Protein AF-A0A2N6M6Z3-F1 (afdb_monomer_lite)

pLDDT: mean 84.28, std 13.95, range [37.94, 94.62]

Radius of gyration: 15.63 Å; chains: 1; bounding box: 29×33×40 Å

Foldseek 3Di:
DWEKEWEWDDDPDQWTWIWIDTPDPVDIDIDIAHNVQCVVLVVLVVCCVVPVPDRDDVVVSVVSVQDSVCDPVNNVVVVVVVCVVVDYHYHYHYDPPPPPPDD

Structure (mmCIF, N/CA/C/O backbone):
data_AF-A0A2N6M6Z3-F1
#
_entry.id   AF-A0A2N6M6Z3-F1
#
loop_
_atom_site.group_PDB
_atom_site.id
_atom_site.type_symbol
_atom_site.label_atom_id
_atom_site.label_alt_id
_atom_site.label_comp_id
_atom_site.label_asym_id
_atom_site.label_entity_id
_atom_site.label_seq_id
_atom_site.pdbx_PDB_ins_code
_atom_site.Cartn_x
_atom_site.Cartn_y
_atom_site.Cartn_z
_atom_site.occupancy
_atom_site.B_iso_or_equiv
_atom_site.auth_seq_id
_atom_site.auth_comp_id
_atom_site.auth_asym_id
_atom_site.auth_atom_id
_atom_site.pdbx_PDB_model_num
ATOM 1 N N . MET A 1 1 ? -14.800 -9.368 11.264 1.00 78.75 1 MET A N 1
ATOM 2 C CA . MET A 1 1 ? -14.013 -9.201 10.031 1.00 78.75 1 MET A CA 1
ATOM 3 C C . MET A 1 1 ? -14.239 -7.799 9.518 1.00 78.75 1 MET A C 1
ATOM 5 O O . MET A 1 1 ? -15.370 -7.468 9.189 1.00 78.75 1 MET A O 1
ATOM 9 N N . GLN A 1 2 ? -13.189 -6.984 9.541 1.00 87.12 2 GLN A N 1
ATOM 10 C CA . GLN A 1 2 ? -13.230 -5.578 9.133 1.00 87.12 2 GLN A CA 1
ATOM 11 C C . GLN A 1 2 ? -12.732 -5.440 7.696 1.00 87.12 2 GLN A C 1
ATOM 13 O O . GLN A 1 2 ? -11.854 -6.199 7.279 1.00 87.12 2 GLN A O 1
ATOM 18 N N . VAL A 1 3 ? -13.265 -4.478 6.943 1.00 90.81 3 VAL A N 1
ATOM 19 C CA . VAL A 1 3 ? -12.754 -4.149 5.606 1.00 90.81 3 VAL A CA 1
ATOM 20 C C . VAL A 1 3 ? -11.984 -2.842 5.704 1.00 90.81 3 VAL A C 1
ATOM 22 O O . VAL A 1 3 ? -12.561 -1.795 5.965 1.00 90.81 3 VAL A O 1
ATOM 25 N N . LEU A 1 4 ? -10.669 -2.904 5.515 1.00 92.19 4 LEU A N 1
ATOM 26 C CA . LEU A 1 4 ? -9.833 -1.719 5.405 1.00 92.19 4 LEU A CA 1
ATOM 27 C C . LEU A 1 4 ? -9.776 -1.303 3.938 1.00 92.19 4 LEU A C 1
ATOM 29 O O . LEU A 1 4 ? -9.188 -1.994 3.103 1.00 92.19 4 LEU A O 1
ATOM 33 N N . HIS A 1 5 ? -10.374 -0.162 3.631 1.00 93.12 5 HIS A N 1
ATOM 34 C CA . HIS A 1 5 ? -10.329 0.426 2.307 1.00 93.12 5 HIS A CA 1
ATOM 35 C C . HIS A 1 5 ? -9.096 1.311 2.179 1.00 93.12 5 HIS A C 1
ATOM 37 O O . HIS A 1 5 ? -8.919 2.240 2.961 1.00 93.12 5 HIS A O 1
ATOM 43 N N . LEU A 1 6 ? -8.269 1.042 1.173 1.00 93.38 6 LEU A N 1
ATOM 44 C CA . LEU A 1 6 ? -7.170 1.895 0.741 1.00 93.38 6 LEU A CA 1
ATOM 45 C C . LEU A 1 6 ? -7.522 2.474 -0.627 1.00 93.38 6 LEU A C 1
ATOM 47 O O . LEU A 1 6 ? -7.820 1.729 -1.557 1.00 93.38 6 LEU A O 1
ATOM 51 N N . ALA A 1 7 ? -7.472 3.790 -0.772 1.00 92.25 7 ALA A N 1
ATOM 52 C CA . ALA A 1 7 ? -7.683 4.466 -2.041 1.00 92.25 7 ALA A CA 1
ATOM 53 C C . ALA A 1 7 ? -6.441 5.273 -2.417 1.00 92.25 7 ALA A C 1
ATOM 55 O O . ALA A 1 7 ? -6.049 6.184 -1.691 1.00 92.25 7 ALA A O 1
ATOM 56 N N . LEU A 1 8 ? -5.841 4.948 -3.558 1.00 91.25 8 LEU A N 1
ATOM 57 C CA . LEU A 1 8 ? -4.712 5.684 -4.120 1.00 91.25 8 LEU A CA 1
ATOM 58 C C . LEU A 1 8 ? -5.241 6.689 -5.142 1.00 91.25 8 LEU A C 1
ATOM 60 O O . LEU A 1 8 ? -5.922 6.309 -6.101 1.00 91.25 8 LEU A O 1
ATOM 64 N N . LYS A 1 9 ? -4.939 7.971 -4.931 1.00 90.94 9 LYS A N 1
ATOM 65 C CA . LYS A 1 9 ? -5.311 9.056 -5.838 1.00 90.94 9 LYS A CA 1
ATOM 66 C C . LYS A 1 9 ? -4.072 9.829 -6.268 1.00 90.94 9 LYS A C 1
ATOM 68 O O . LYS A 1 9 ? -3.396 10.422 -5.432 1.00 90.94 9 LYS A O 1
ATOM 73 N N . ALA A 1 10 ? -3.809 9.857 -7.572 1.00 88.81 10 ALA A N 1
ATOM 74 C CA . ALA A 1 10 ? -2.770 10.714 -8.126 1.00 88.81 10 ALA A CA 1
ATOM 75 C C . ALA A 1 10 ? -3.063 12.181 -7.787 1.00 88.81 10 ALA A C 1
ATOM 77 O O . ALA A 1 10 ? -4.193 12.659 -7.949 1.00 88.81 10 ALA A O 1
ATOM 78 N N . VAL A 1 11 ? -2.044 12.874 -7.296 1.00 88.12 11 VAL A N 1
ATOM 79 C CA . VAL A 1 11 ? -2.064 14.314 -7.051 1.00 88.12 11 VAL A CA 1
ATOM 80 C C . VAL A 1 11 ? -0.898 14.955 -7.800 1.00 88.12 11 VAL A C 1
ATOM 82 O O . VAL A 1 11 ? -0.010 14.264 -8.296 1.00 88.12 11 VAL A O 1
ATOM 85 N N . ASP A 1 12 ? -0.931 16.275 -7.942 1.00 82.62 12 ASP A N 1
ATOM 86 C CA . ASP A 1 12 ? 0.130 16.999 -8.639 1.00 82.62 12 ASP A CA 1
ATOM 87 C C . ASP A 1 12 ? 1.483 16.869 -7.906 1.00 82.62 12 ASP A C 1
ATOM 89 O O . ASP A 1 12 ? 1.537 16.573 -6.710 1.00 82.62 12 ASP A O 1
ATOM 93 N N . GLY A 1 13 ? 2.585 17.095 -8.621 1.00 81.81 13 GLY A N 1
ATOM 94 C CA . GLY A 1 13 ? 3.923 17.154 -8.029 1.00 81.81 13 GLY A CA 1
ATOM 95 C C . GLY A 1 13 ? 4.599 15.808 -7.741 1.00 81.81 13 GLY A C 1
ATOM 96 O O . GLY A 1 13 ? 5.481 15.765 -6.890 1.00 81.81 13 GLY A O 1
ATOM 97 N N . ASN A 1 14 ? 4.241 14.732 -8.454 1.00 89.38 14 ASN A N 1
ATOM 98 C CA . ASN A 1 14 ? 4.847 13.392 -8.329 1.00 89.38 14 ASN A CA 1
ATOM 99 C C . ASN A 1 14 ? 4.543 12.670 -6.999 1.00 89.38 14 ASN A C 1
ATOM 101 O O . ASN A 1 14 ? 5.357 11.901 -6.482 1.00 89.38 14 ASN A O 1
ATOM 105 N N . TYR A 1 15 ? 3.353 12.911 -6.448 1.00 91.88 15 TYR A N 1
ATOM 106 C CA . TYR A 1 15 ? 2.856 12.249 -5.245 1.00 91.88 15 TYR A CA 1
ATOM 107 C C . TYR A 1 15 ? 1.536 11.524 -5.512 1.00 91.88 15 TYR A C 1
ATOM 109 O O . TYR A 1 15 ? 0.771 11.848 -6.423 1.00 91.88 15 TYR A O 1
ATOM 117 N N . VAL A 1 16 ? 1.239 10.560 -4.649 1.00 92.25 16 VAL A N 1
ATOM 118 C CA . VAL A 1 16 ? -0.072 9.928 -4.533 1.00 92.25 16 VAL A CA 1
ATOM 119 C C . VAL A 1 16 ? -0.613 10.190 -3.138 1.00 92.25 16 VAL A C 1
ATOM 121 O O . VAL A 1 16 ? 0.059 9.957 -2.136 1.00 92.25 16 VAL A O 1
ATOM 124 N N . GLU A 1 17 ? -1.857 10.651 -3.066 1.00 94.31 17 GLU A N 1
ATOM 125 C CA . GLU A 1 17 ? -2.595 10.689 -1.812 1.00 94.31 17 GLU A CA 1
ATOM 126 C C . GLU A 1 17 ? -3.185 9.295 -1.560 1.00 94.31 17 GLU A C 1
ATOM 128 O O . GLU A 1 17 ? -4.104 8.855 -2.257 1.00 94.31 17 GLU A O 1
ATOM 133 N N . LEU A 1 18 ? -2.646 8.597 -0.562 1.00 93.88 18 LEU A N 1
ATOM 134 C CA . LEU A 1 18 ? -3.235 7.387 -0.003 1.00 93.88 18 LEU A CA 1
ATOM 135 C C . LEU A 1 18 ? -4.291 7.797 1.019 1.00 93.88 18 LEU A C 1
ATOM 137 O O . LEU A 1 18 ? -3.970 8.403 2.038 1.00 93.88 18 LEU A O 1
ATOM 141 N N . ARG A 1 19 ? -5.545 7.438 0.771 1.00 94.25 19 ARG A N 1
ATOM 142 C CA . ARG A 1 19 ? -6.656 7.598 1.712 1.00 94.25 19 ARG A CA 1
ATOM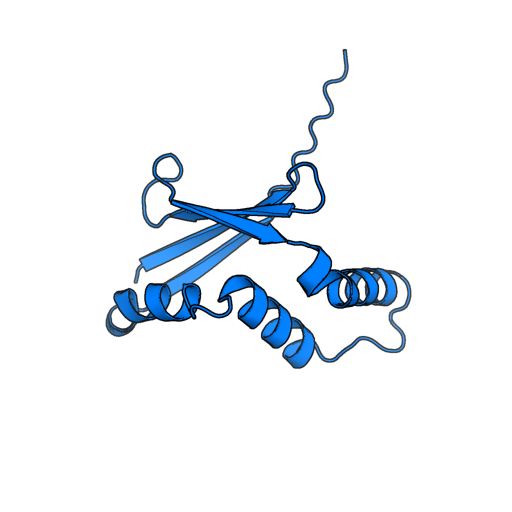 143 C C . ARG A 1 19 ? -7.025 6.245 2.284 1.00 94.25 19 ARG A C 1
ATOM 145 O O . ARG A 1 19 ? -7.032 5.265 1.543 1.00 94.25 19 ARG A O 1
ATOM 152 N N . TYR A 1 20 ? -7.391 6.191 3.556 1.00 92.88 20 TYR A N 1
ATOM 153 C CA . TYR A 1 20 ? -7.904 4.963 4.141 1.00 92.88 20 TYR A CA 1
ATOM 154 C C . TYR A 1 20 ? -9.093 5.188 5.062 1.00 92.88 20 TYR A C 1
ATOM 156 O O . TYR A 1 20 ? -9.199 6.221 5.723 1.00 92.88 20 TYR A O 1
ATOM 164 N N . PHE A 1 21 ? -9.984 4.202 5.098 1.00 92.62 21 PHE A N 1
ATOM 165 C CA . PHE A 1 21 ? -11.159 4.177 5.964 1.00 92.62 21 PHE A CA 1
ATOM 166 C C . PHE A 1 21 ? -11.615 2.732 6.200 1.00 92.62 21 PHE A C 1
ATOM 168 O O . PHE A 1 21 ? -11.254 1.831 5.443 1.00 92.62 21 PHE A O 1
ATOM 175 N N . VAL A 1 22 ? -12.407 2.513 7.249 1.00 89.19 22 VAL A N 1
ATOM 176 C CA . VAL A 1 22 ? -13.052 1.216 7.519 1.00 89.19 22 VAL A CA 1
ATOM 177 C C . VAL A 1 22 ? -14.532 1.299 7.160 1.00 89.19 22 VAL A C 1
ATOM 179 O O . VAL A 1 22 ? -14.953 0.710 6.173 1.00 89.19 22 VAL A O 1
ATOM 182 N N . ASP A 1 23 ? -15.301 2.123 7.875 1.00 85.00 23 ASP A N 1
ATOM 183 C CA . ASP A 1 23 ? -16.763 2.142 7.718 1.00 85.00 23 ASP A CA 1
ATOM 184 C C . ASP A 1 23 ? -17.284 3.256 6.799 1.00 85.00 23 ASP A C 1
ATOM 186 O O . ASP A 1 23 ? -18.241 3.060 6.051 1.00 85.00 23 ASP A O 1
ATOM 190 N N . ASN A 1 24 ? -16.683 4.451 6.858 1.00 85.75 24 ASN A N 1
ATOM 191 C CA . ASN A 1 24 ? -17.235 5.648 6.224 1.00 85.75 24 ASN A CA 1
ATOM 192 C C . ASN A 1 24 ? -16.239 6.293 5.243 1.00 85.75 24 ASN A C 1
ATOM 194 O O . ASN A 1 24 ? -15.256 6.887 5.684 1.00 85.75 24 ASN A O 1
ATOM 198 N N . PRO A 1 25 ? -16.512 6.289 3.925 1.00 85.06 25 PRO A N 1
ATOM 199 C CA . PRO A 1 25 ? -15.616 6.875 2.925 1.00 85.06 25 PRO A CA 1
ATOM 200 C C . PRO A 1 25 ? -15.464 8.400 3.039 1.00 85.06 25 PRO A C 1
ATOM 202 O O . PRO A 1 25 ? -14.518 8.956 2.487 1.00 85.06 25 PRO A O 1
ATOM 205 N N . ASN A 1 26 ? -16.367 9.090 3.747 1.00 86.75 26 ASN A N 1
ATOM 206 C CA . ASN A 1 26 ? -16.257 10.529 4.010 1.00 86.75 26 ASN A CA 1
ATOM 207 C C . ASN A 1 26 ? -15.394 10.847 5.243 1.00 86.75 26 ASN A C 1
ATOM 209 O O . ASN A 1 26 ? -14.992 11.995 5.423 1.00 86.75 26 ASN A O 1
ATOM 213 N N . GLN A 1 27 ? -15.112 9.852 6.089 1.00 91.06 27 GLN A N 1
ATOM 214 C CA . GLN A 1 27 ? -14.247 9.963 7.263 1.00 91.06 27 GLN A CA 1
ATOM 215 C C . GLN A 1 27 ? -13.015 9.095 7.034 1.00 91.06 27 GLN A C 1
ATOM 217 O O . GLN A 1 27 ? -12.935 7.955 7.485 1.00 91.06 27 GLN A O 1
ATOM 222 N N . TYR A 1 28 ? -12.069 9.653 6.287 1.00 93.12 28 TYR A N 1
ATOM 223 C CA . TYR A 1 28 ? -10.822 8.991 5.950 1.00 93.12 28 TYR A CA 1
ATOM 224 C C . TYR A 1 28 ? -9.636 9.743 6.534 1.00 93.12 28 TYR A C 1
ATOM 226 O O . TYR A 1 28 ? -9.634 10.969 6.667 1.00 93.12 28 TYR A O 1
ATOM 234 N N . GLU A 1 29 ? -8.593 8.988 6.821 1.00 92.69 29 GLU A N 1
ATOM 235 C CA . GLU A 1 29 ? -7.265 9.524 7.063 1.00 92.69 29 GLU A CA 1
ATOM 236 C C . GLU A 1 29 ? -6.456 9.452 5.764 1.00 92.69 29 GLU A C 1
ATOM 238 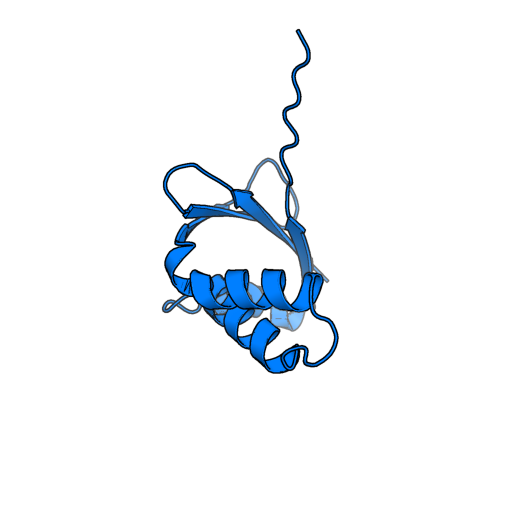O O . GLU A 1 29 ? -6.773 8.683 4.850 1.00 92.69 29 GLU A O 1
ATOM 243 N N . ARG A 1 30 ? -5.434 10.301 5.641 1.00 93.38 30 ARG A N 1
ATOM 244 C CA . ARG A 1 30 ? -4.661 10.441 4.404 1.00 93.38 30 ARG A CA 1
ATOM 245 C C . ARG A 1 30 ? -3.169 10.552 4.655 1.00 93.38 30 ARG A C 1
ATOM 247 O O . ARG A 1 30 ? -2.746 11.137 5.650 1.00 93.38 30 ARG A O 1
ATOM 254 N N . ARG A 1 31 ? -2.387 10.041 3.711 1.00 93.25 31 ARG A N 1
ATOM 255 C CA . ARG A 1 31 ? -0.927 10.146 3.660 1.00 93.25 31 ARG A CA 1
ATOM 256 C C . ARG A 1 31 ? -0.508 10.521 2.243 1.00 93.25 31 ARG A C 1
ATOM 258 O O . ARG A 1 31 ? -1.157 10.119 1.281 1.00 93.25 31 ARG A O 1
ATOM 265 N N . SER A 1 32 ? 0.562 11.297 2.129 1.00 92.88 32 SER A N 1
ATOM 266 C CA . SER A 1 32 ? 1.192 11.579 0.840 1.00 92.88 32 SER A CA 1
ATOM 267 C C . SER A 1 32 ? 2.351 10.613 0.653 1.00 92.88 32 SER A C 1
ATOM 269 O O . SER A 1 32 ? 3.200 10.516 1.538 1.00 92.88 32 SER A O 1
ATOM 271 N N . LEU A 1 33 ? 2.369 9.901 -0.468 1.00 93.44 33 LEU A N 1
ATOM 272 C CA . LEU A 1 33 ? 3.421 8.958 -0.825 1.00 93.44 33 LEU A CA 1
ATOM 273 C C . LEU A 1 33 ? 4.130 9.461 -2.088 1.00 93.44 33 LEU A C 1
ATOM 275 O O . LEU A 1 33 ? 3.453 9.716 -3.088 1.00 93.44 33 LEU A O 1
ATOM 279 N N . PRO A 1 34 ? 5.459 9.640 -2.072 1.00 92.69 34 PRO A N 1
ATOM 280 C CA . PRO A 1 34 ? 6.200 10.050 -3.259 1.00 92.69 34 PRO A CA 1
ATOM 281 C C . PRO A 1 34 ? 6.247 8.906 -4.277 1.00 92.69 34 PRO A C 1
ATOM 283 O O . PRO A 1 34 ? 6.584 7.771 -3.937 1.00 92.69 34 PRO A O 1
ATOM 286 N N . LEU A 1 35 ? 5.945 9.208 -5.541 1.00 91.94 35 LEU A N 1
ATOM 287 C CA . LEU A 1 35 ? 6.052 8.235 -6.634 1.00 91.94 35 LEU A CA 1
ATOM 288 C C . LEU A 1 35 ? 7.507 7.927 -6.995 1.00 91.94 35 LEU A C 1
ATOM 290 O O . LEU A 1 35 ? 7.790 6.838 -7.478 1.00 91.94 35 LEU A O 1
ATOM 294 N N . SER A 1 36 ? 8.440 8.841 -6.707 1.00 92.00 36 SER A N 1
ATOM 295 C CA . SER A 1 36 ? 9.875 8.632 -6.941 1.00 92.00 36 SER A CA 1
ATOM 296 C C . SER A 1 36 ? 10.449 7.426 -6.191 1.00 92.00 36 SER A C 1
ATOM 298 O O . SER A 1 36 ? 11.447 6.861 -6.616 1.00 92.00 36 SER A O 1
ATOM 300 N N . GLU A 1 37 ? 9.835 7.010 -5.079 1.00 92.31 37 GLU A N 1
ATOM 301 C CA . GLU A 1 37 ? 10.265 5.819 -4.328 1.00 92.31 37 GLU A CA 1
ATOM 302 C C . GLU A 1 37 ? 9.900 4.498 -5.019 1.00 92.31 37 GLU A C 1
ATOM 304 O O . GLU A 1 37 ? 10.426 3.449 -4.654 1.00 92.31 37 GLU A O 1
ATOM 309 N N . VAL A 1 38 ? 9.005 4.547 -6.008 1.00 91.69 38 VAL A N 1
ATOM 310 C CA . VAL A 1 38 ? 8.514 3.388 -6.765 1.00 91.69 38 VAL A CA 1
ATOM 311 C C . VAL A 1 38 ? 8.583 3.621 -8.276 1.00 91.69 38 VAL A C 1
ATOM 313 O O . VAL A 1 38 ? 7.901 2.944 -9.041 1.00 91.69 38 VAL A O 1
ATOM 316 N N . GLU A 1 39 ? 9.402 4.571 -8.729 1.00 91.25 39 GLU A N 1
ATOM 317 C CA . GLU A 1 39 ? 9.555 4.901 -10.152 1.00 91.25 39 GLU A CA 1
ATOM 318 C C . GLU A 1 39 ? 10.060 3.698 -10.960 1.00 91.25 39 GLU A C 1
ATOM 320 O O . GLU A 1 39 ? 9.574 3.430 -12.059 1.00 91.25 39 GLU A O 1
ATOM 325 N N . ASP A 1 40 ? 10.968 2.910 -10.381 1.00 90.25 40 ASP A N 1
ATOM 326 C CA . ASP A 1 40 ? 11.455 1.673 -10.987 1.00 90.25 40 ASP A CA 1
ATOM 327 C C . ASP A 1 40 ? 10.338 0.629 -11.133 1.00 90.25 40 ASP A C 1
ATOM 329 O O . ASP A 1 40 ? 10.219 0.000 -12.183 1.00 90.25 40 ASP A O 1
ATOM 333 N N . LEU A 1 41 ? 9.482 0.479 -10.118 1.00 89.75 41 LEU A N 1
ATOM 334 C CA . LEU A 1 41 ? 8.314 -0.404 -10.167 1.00 89.75 41 LEU A CA 1
ATOM 335 C C . LEU A 1 41 ? 7.296 0.033 -11.221 1.00 89.75 41 LEU A C 1
ATOM 337 O O . LEU A 1 41 ? 6.720 -0.822 -11.892 1.00 89.75 41 LEU A O 1
ATOM 341 N N . ILE A 1 42 ? 7.076 1.340 -11.379 1.00 87.69 42 ILE A N 1
ATOM 342 C CA . ILE A 1 42 ? 6.196 1.882 -12.421 1.00 87.69 42 ILE A CA 1
ATOM 343 C C . ILE A 1 42 ? 6.762 1.529 -13.798 1.00 87.69 42 ILE A C 1
ATOM 345 O O . ILE A 1 42 ? 6.048 0.953 -14.616 1.00 87.69 42 ILE A O 1
ATOM 349 N N . GLY A 1 43 ? 8.055 1.776 -14.026 1.00 87.81 43 GLY A N 1
ATOM 350 C CA . GLY A 1 43 ? 8.711 1.433 -15.288 1.00 87.81 43 GLY A CA 1
ATOM 351 C C . GLY A 1 43 ? 8.694 -0.071 -15.591 1.00 87.81 43 GLY A C 1
ATOM 352 O O . GLY A 1 43 ? 8.494 -0.468 -16.740 1.00 87.81 43 GLY A O 1
ATOM 353 N N . LEU A 1 44 ? 8.854 -0.923 -14.572 1.00 87.12 44 LEU A N 1
ATOM 354 C CA . LEU A 1 44 ? 8.726 -2.377 -14.712 1.00 87.12 44 LEU A CA 1
ATOM 355 C C . LEU A 1 44 ? 7.304 -2.783 -15.105 1.00 87.12 44 LEU A C 1
ATOM 357 O O . LEU A 1 44 ? 7.135 -3.556 -16.046 1.00 87.12 44 LEU A O 1
ATOM 361 N N . ALA A 1 45 ? 6.287 -2.228 -14.442 1.00 83.62 45 ALA A N 1
ATOM 362 C CA . ALA A 1 45 ? 4.892 -2.509 -14.762 1.00 83.62 45 ALA A CA 1
ATOM 363 C C . ALA A 1 45 ? 4.524 -2.060 -16.187 1.00 83.62 45 ALA A C 1
ATOM 365 O O . ALA A 1 45 ? 3.840 -2.790 -16.904 1.00 83.62 45 ALA A O 1
ATOM 366 N N . GLU A 1 46 ? 5.005 -0.893 -16.623 1.00 84.44 46 GLU A N 1
ATOM 367 C CA . GLU A 1 46 ? 4.810 -0.402 -17.990 1.00 84.44 46 GLU A CA 1
ATOM 368 C C . GLU A 1 46 ? 5.502 -1.297 -19.020 1.00 84.44 46 GLU A C 1
ATOM 370 O O . GLU A 1 46 ? 4.889 -1.684 -20.017 1.00 84.44 46 GLU A O 1
ATOM 375 N N . ARG A 1 47 ? 6.761 -1.679 -18.777 1.00 83.31 47 ARG A N 1
ATOM 376 C CA . ARG A 1 47 ? 7.492 -2.596 -19.657 1.00 83.31 47 ARG A CA 1
ATOM 377 C C . ARG A 1 47 ? 6.763 -3.927 -19.780 1.00 83.31 47 ARG A C 1
ATOM 379 O O . ARG A 1 47 ? 6.539 -4.381 -20.897 1.00 83.31 47 ARG A O 1
ATOM 386 N N . ASP A 1 48 ? 6.399 -4.537 -18.658 1.00 81.06 48 ASP A N 1
ATOM 387 C CA . ASP A 1 48 ? 5.796 -5.870 -18.624 1.00 81.06 48 ASP A CA 1
ATOM 388 C C . ASP A 1 48 ? 4.381 -5.871 -19.233 1.00 81.06 48 ASP A C 1
ATOM 390 O O . ASP A 1 48 ? 3.944 -6.888 -19.775 1.00 81.06 48 ASP A O 1
ATOM 394 N N . TYR A 1 49 ? 3.689 -4.724 -19.227 1.00 76.06 49 TYR A N 1
ATOM 395 C CA . TYR A 1 49 ? 2.424 -4.539 -19.943 1.00 76.06 49 TYR A CA 1
ATOM 396 C C . TYR A 1 49 ? 2.591 -4.641 -21.469 1.00 76.06 49 TYR A C 1
ATOM 398 O O . TYR A 1 49 ? 1.757 -5.251 -22.140 1.00 76.06 49 TYR A O 1
ATOM 406 N N . TYR A 1 50 ? 3.667 -4.076 -22.026 1.00 74.50 50 TYR A N 1
ATOM 407 C CA . TYR A 1 50 ? 3.928 -4.091 -23.473 1.00 74.50 50 TYR A CA 1
ATOM 408 C C . TYR A 1 50 ? 4.813 -5.260 -23.935 1.00 74.50 50 TYR A C 1
ATOM 410 O O . TYR A 1 50 ? 4.780 -5.629 -25.110 1.00 74.50 50 TYR A O 1
ATOM 418 N N . VAL A 1 51 ? 5.600 -5.854 -23.036 1.00 73.00 51 VAL A N 1
ATOM 419 C CA . VAL A 1 51 ? 6.590 -6.898 -23.324 1.00 73.00 51 VAL A CA 1
ATOM 420 C C . VAL A 1 51 ? 6.408 -8.052 -22.339 1.00 73.00 51 VAL A C 1
ATOM 422 O O . VAL A 1 51 ? 7.052 -8.135 -21.298 1.00 73.00 51 VAL A O 1
ATOM 425 N N . SER A 1 52 ? 5.536 -8.990 -22.702 1.00 65.38 52 SER A N 1
ATOM 426 C CA . SER A 1 52 ? 5.126 -10.117 -21.851 1.00 65.38 52 SER A CA 1
ATOM 427 C C . SER A 1 52 ? 6.106 -11.297 -21.819 1.00 65.38 52 SER A C 1
ATOM 429 O O . SER A 1 52 ? 5.834 -12.309 -21.177 1.00 65.38 52 SER A O 1
ATOM 431 N N . SER A 1 53 ? 7.246 -11.208 -22.510 1.00 68.25 53 SER A N 1
ATOM 432 C CA . SER A 1 53 ? 8.186 -12.327 -22.649 1.00 68.25 53 SER A CA 1
ATOM 433 C C . SER A 1 53 ? 9.058 -12.588 -21.413 1.00 68.25 53 SER A C 1
ATOM 435 O O . SER A 1 53 ? 9.597 -13.684 -21.303 1.00 68.25 53 SER A O 1
ATOM 437 N N . PHE A 1 54 ? 9.198 -11.623 -20.494 1.00 66.69 54 PHE A N 1
ATOM 438 C CA . PHE A 1 54 ? 9.969 -11.767 -19.246 1.00 66.69 54 PHE A CA 1
ATOM 439 C C . PHE A 1 54 ? 9.391 -10.893 -18.116 1.00 66.69 54 PHE A C 1
ATOM 441 O O . PHE A 1 54 ? 10.029 -9.914 -17.723 1.00 66.69 54 PHE A O 1
ATOM 448 N N . PRO A 1 55 ? 8.186 -11.209 -17.610 1.00 72.44 55 PRO A N 1
ATOM 449 C CA . PRO A 1 55 ? 7.611 -10.464 -16.499 1.00 72.44 55 PRO A CA 1
ATOM 450 C C . PRO A 1 55 ? 8.431 -10.669 -15.219 1.00 72.44 55 PRO A C 1
ATOM 452 O O . PRO A 1 55 ? 8.969 -11.756 -14.983 1.00 72.44 55 PRO A O 1
ATOM 455 N N . GLU A 1 56 ? 8.527 -9.630 -14.389 1.00 78.25 56 GLU A N 1
ATOM 456 C CA . GLU A 1 56 ? 9.083 -9.761 -13.040 1.00 78.25 56 GLU A CA 1
ATOM 457 C C . GLU A 1 56 ? 8.229 -10.722 -12.190 1.00 78.25 56 GLU A C 1
ATOM 459 O O . GLU A 1 56 ? 7.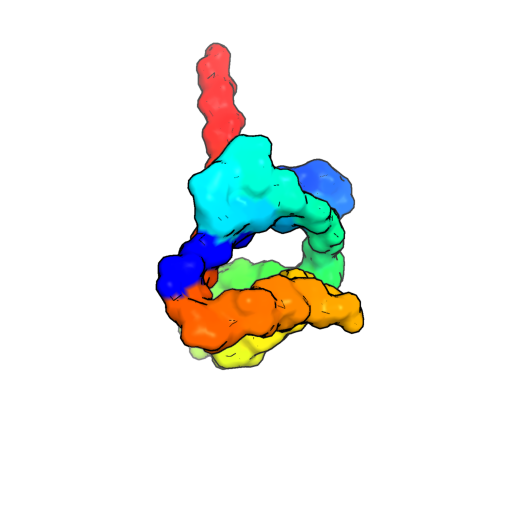024 -10.885 -12.395 1.00 78.25 56 GLU A O 1
ATOM 464 N N . ASP A 1 57 ? 8.856 -11.370 -11.207 1.00 85.88 57 ASP A N 1
ATOM 465 C CA . ASP A 1 57 ? 8.129 -12.122 -10.187 1.00 85.88 57 ASP A CA 1
ATOM 466 C C . ASP A 1 57 ? 7.212 -11.181 -9.389 1.00 85.88 57 ASP A C 1
ATOM 468 O O . ASP A 1 57 ? 7.668 -10.353 -8.595 1.00 85.88 57 ASP A O 1
ATOM 472 N N . TYR A 1 58 ? 5.900 -11.364 -9.541 1.00 83.38 58 TYR A N 1
ATOM 473 C CA . TYR A 1 58 ? 4.8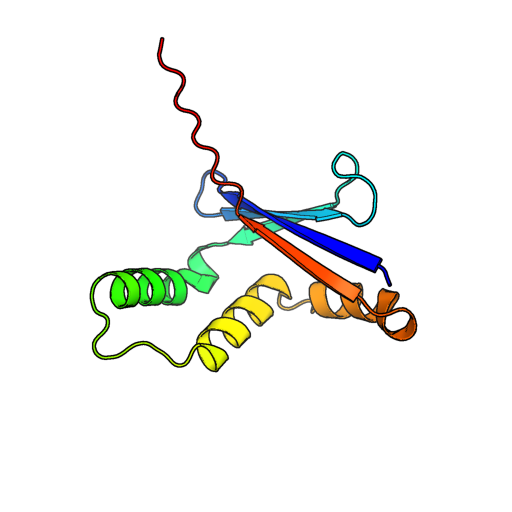84 -10.579 -8.843 1.00 83.38 58 TYR A CA 1
ATOM 474 C C . TYR A 1 58 ? 4.995 -10.627 -7.314 1.00 83.38 58 TYR A C 1
ATOM 476 O O . TYR A 1 58 ? 4.516 -9.718 -6.635 1.00 83.38 58 TYR A O 1
ATOM 484 N N . THR A 1 59 ? 5.649 -11.640 -6.744 1.00 89.06 59 THR A N 1
ATOM 485 C CA . THR A 1 59 ? 5.950 -11.694 -5.307 1.00 89.06 59 THR A CA 1
ATOM 486 C C . THR A 1 59 ? 6.946 -10.605 -4.909 1.00 89.06 59 THR A C 1
ATOM 488 O O . THR A 1 59 ? 6.823 -10.006 -3.836 1.00 89.06 59 THR A O 1
ATOM 491 N N . VAL A 1 60 ? 7.930 -10.328 -5.769 1.00 89.88 60 VAL A N 1
ATOM 492 C CA . VAL A 1 60 ? 8.928 -9.269 -5.572 1.00 89.88 60 VAL A CA 1
ATOM 493 C C . VAL A 1 60 ? 8.265 -7.905 -5.730 1.00 89.88 60 VAL A C 1
ATOM 495 O O . VAL A 1 60 ? 8.350 -7.084 -4.811 1.00 89.88 60 VAL A O 1
ATOM 498 N N . THR A 1 61 ? 7.526 -7.700 -6.824 1.00 88.56 61 THR A N 1
ATOM 499 C CA . THR A 1 61 ? 6.769 -6.466 -7.084 1.00 88.56 61 THR A CA 1
ATOM 500 C C . THR A 1 61 ? 5.792 -6.166 -5.942 1.00 88.56 61 THR A C 1
ATOM 502 O O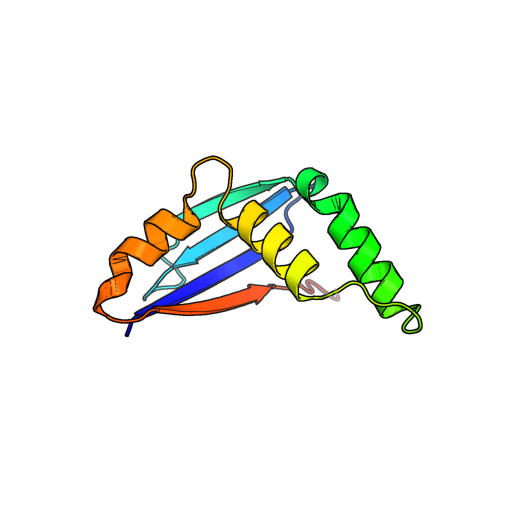 . THR A 1 61 ? 5.798 -5.071 -5.377 1.00 88.56 61 THR A O 1
ATOM 505 N N . GLY A 1 62 ? 5.000 -7.160 -5.524 1.00 88.88 62 GLY A N 1
ATOM 506 C CA . GLY A 1 62 ? 4.014 -7.025 -4.453 1.00 88.88 62 GLY A CA 1
ATOM 507 C C . GLY A 1 62 ? 4.640 -6.699 -3.097 1.00 88.88 62 GLY A C 1
ATOM 508 O O . GLY A 1 62 ? 4.112 -5.866 -2.362 1.00 88.88 62 GLY A O 1
ATOM 509 N N . ARG A 1 63 ? 5.800 -7.285 -2.772 1.00 92.69 63 ARG A N 1
ATOM 510 C CA . ARG A 1 63 ? 6.534 -6.957 -1.540 1.00 92.69 63 ARG A CA 1
ATOM 511 C C . ARG A 1 63 ? 7.052 -5.523 -1.548 1.00 92.69 63 ARG A C 1
ATOM 513 O O . ARG A 1 63 ? 6.957 -4.845 -0.529 1.00 92.69 63 ARG A O 1
ATOM 520 N N . ARG A 1 64 ? 7.606 -5.060 -2.671 1.00 93.12 64 ARG A N 1
ATOM 521 C CA . ARG A 1 64 ? 8.103 -3.681 -2.784 1.00 93.12 64 ARG A CA 1
ATOM 522 C C . ARG A 1 64 ? 6.948 -2.678 -2.699 1.00 93.12 64 ARG A C 1
ATOM 524 O O . ARG A 1 64 ? 7.055 -1.722 -1.937 1.00 93.12 64 ARG A O 1
ATOM 531 N N . LEU A 1 65 ? 5.820 -2.959 -3.357 1.00 91.69 65 LEU A N 1
ATOM 532 C CA . LEU A 1 65 ? 4.598 -2.159 -3.227 1.00 91.69 65 LEU A CA 1
ATOM 533 C C . LEU A 1 65 ? 4.082 -2.132 -1.781 1.00 91.69 65 LEU A C 1
ATOM 535 O O . LEU A 1 65 ? 3.753 -1.065 -1.270 1.00 91.69 65 LEU A O 1
ATOM 539 N N . TYR A 1 66 ? 4.044 -3.284 -1.102 1.00 92.94 66 TYR A N 1
ATOM 540 C CA . TYR A 1 66 ? 3.654 -3.354 0.307 1.00 92.94 66 TYR A CA 1
ATOM 541 C C . TYR A 1 66 ? 4.559 -2.483 1.181 1.00 92.94 66 TYR A C 1
ATOM 543 O O . TYR A 1 66 ? 4.055 -1.693 1.968 1.00 92.94 66 TYR A O 1
ATOM 551 N N . ASN A 1 67 ? 5.881 -2.582 1.016 1.00 94.19 67 ASN A N 1
ATOM 552 C CA . ASN A 1 67 ? 6.836 -1.792 1.794 1.00 94.19 67 ASN A CA 1
ATOM 553 C C . ASN A 1 67 ? 6.680 -0.284 1.553 1.00 94.19 67 ASN A C 1
ATOM 555 O O . ASN A 1 67 ? 6.814 0.493 2.493 1.00 94.19 67 ASN A O 1
ATOM 559 N N . TRP A 1 68 ? 6.374 0.130 0.321 1.00 94.44 68 TRP A N 1
ATOM 560 C CA . TRP A 1 68 ? 6.090 1.531 0.006 1.00 94.44 68 TRP A CA 1
ATOM 561 C C . TRP A 1 68 ? 4.802 2.030 0.678 1.00 94.44 68 TRP A C 1
ATOM 563 O O . TRP A 1 68 ? 4.793 3.110 1.262 1.00 94.44 68 TRP A O 1
ATOM 573 N N . LEU A 1 69 ? 3.731 1.226 0.676 1.00 93.50 69 LEU A N 1
ATOM 574 C CA . LEU A 1 69 ? 2.493 1.555 1.398 1.00 93.50 69 LEU A CA 1
ATOM 575 C C . LEU A 1 69 ? 2.688 1.566 2.925 1.00 93.50 69 LEU A C 1
ATOM 577 O O . LEU A 1 69 ? 2.083 2.385 3.623 1.00 93.50 69 LEU A O 1
ATOM 581 N N . ASP A 1 70 ? 3.505 0.646 3.445 1.00 94.62 70 ASP A N 1
ATOM 582 C CA . ASP A 1 70 ? 3.803 0.516 4.873 1.00 94.62 70 ASP A CA 1
ATOM 583 C C . ASP A 1 70 ? 4.663 1.682 5.374 1.00 94.62 70 ASP A C 1
ATOM 585 O O . ASP A 1 70 ? 4.421 2.202 6.464 1.00 94.62 70 ASP A O 1
ATOM 589 N N . GLY A 1 71 ? 5.593 2.152 4.539 1.00 91.81 71 GLY A N 1
ATOM 590 C CA . GLY A 1 71 ? 6.536 3.211 4.869 1.00 91.81 71 GLY A CA 1
ATOM 591 C C . GLY A 1 71 ? 7.589 2.765 5.888 1.00 91.81 71 GLY A C 1
ATOM 592 O O . GLY A 1 71 ? 7.536 1.676 6.466 1.00 91.81 71 GLY A O 1
ATOM 593 N N . SER A 1 72 ? 8.573 3.628 6.143 1.00 90.38 72 SER A N 1
ATOM 594 C CA . SER A 1 72 ? 9.619 3.370 7.147 1.00 90.38 72 SER A CA 1
ATOM 595 C C . SER A 1 72 ? 9.080 3.314 8.582 1.00 90.38 72 SER A C 1
ATOM 597 O O . SER A 1 72 ? 9.694 2.697 9.452 1.00 90.38 72 SER A O 1
ATOM 599 N N . ASP A 1 73 ? 7.915 3.917 8.821 1.00 93.25 73 ASP A N 1
ATOM 600 C CA . ASP A 1 73 ? 7.197 3.919 10.092 1.00 93.25 73 ASP A CA 1
ATOM 601 C C . ASP A 1 73 ? 6.324 2.673 10.309 1.00 93.25 73 ASP A C 1
ATOM 603 O O . ASP A 1 73 ? 5.729 2.528 11.377 1.00 93.25 73 ASP A O 1
ATOM 607 N N . ARG A 1 74 ? 6.276 1.750 9.335 1.00 93.88 74 ARG A N 1
ATOM 608 C CA . ARG A 1 74 ? 5.480 0.511 9.389 1.00 93.88 74 ARG A CA 1
ATOM 609 C C . ARG A 1 74 ? 4.017 0.767 9.745 1.00 93.88 74 ARG A C 1
ATOM 611 O O . ARG A 1 74 ? 3.407 0.086 10.585 1.00 93.88 74 ARG A O 1
ATOM 618 N N . TRP A 1 75 ? 3.475 1.828 9.164 1.00 94.00 75 TRP A N 1
ATOM 619 C CA . TRP A 1 75 ? 2.155 2.334 9.491 1.00 94.00 75 TRP A CA 1
ATOM 620 C C . TRP A 1 75 ? 1.052 1.358 9.068 1.00 94.00 75 TRP A C 1
ATOM 622 O O . TRP A 1 75 ? 0.125 1.121 9.847 1.00 94.00 75 TRP A O 1
ATOM 632 N N . LEU A 1 76 ? 1.157 0.752 7.880 1.00 93.06 76 LEU A N 1
ATOM 633 C CA . LEU A 1 76 ? 0.145 -0.180 7.380 1.00 93.06 76 LEU A CA 1
ATOM 634 C C . LEU A 1 76 ? 0.125 -1.441 8.242 1.00 93.06 76 LEU A C 1
ATOM 636 O O . LEU A 1 76 ? -0.942 -1.876 8.661 1.00 93.06 76 LEU A O 1
ATOM 640 N N . GLN A 1 77 ? 1.293 -1.981 8.587 1.00 93.88 77 GLN A N 1
ATOM 641 C CA . GLN A 1 77 ? 1.423 -3.100 9.510 1.00 93.88 77 GLN A CA 1
ATOM 642 C C . GLN A 1 77 ? 0.778 -2.772 10.860 1.00 93.88 77 GLN A C 1
ATOM 644 O O . GLN A 1 77 ? -0.033 -3.550 11.359 1.00 93.88 77 GLN A O 1
ATOM 649 N N . SER A 1 78 ? 1.092 -1.604 11.425 1.00 93.25 78 SER A N 1
ATOM 650 C CA . SER A 1 78 ? 0.536 -1.160 12.707 1.00 93.25 78 SER A CA 1
ATOM 651 C C . SER A 1 78 ? -0.986 -1.000 12.652 1.00 93.25 78 SER A C 1
ATOM 653 O O . SER A 1 78 ? -1.680 -1.282 13.629 1.00 93.25 78 SER A O 1
ATOM 655 N N . LEU A 1 79 ? -1.529 -0.566 11.511 1.00 90.69 79 LEU A N 1
ATOM 656 C CA . LEU A 1 79 ? -2.966 -0.483 11.272 1.00 90.69 79 LEU A CA 1
ATOM 657 C C . LEU A 1 79 ? -3.609 -1.873 11.160 1.00 90.69 79 LEU A C 1
ATOM 659 O O . LEU A 1 79 ? -4.635 -2.116 11.793 1.00 90.69 79 LEU A O 1
ATOM 663 N N . LEU A 1 80 ? -3.001 -2.793 10.410 1.00 91.50 80 LEU A N 1
ATOM 664 C CA . LEU A 1 80 ? -3.476 -4.174 10.268 1.00 91.50 80 LEU A CA 1
ATOM 665 C C . LEU A 1 80 ? -3.445 -4.923 11.608 1.00 91.50 80 LEU A C 1
ATOM 667 O O . LEU A 1 80 ? -4.369 -5.680 11.915 1.00 91.50 80 LEU A O 1
ATOM 671 N N . ASP A 1 81 ? -2.435 -4.670 12.443 1.00 92.31 81 ASP A N 1
ATOM 672 C CA . ASP A 1 81 ? -2.298 -5.293 13.760 1.00 92.31 81 ASP A CA 1
ATOM 673 C C . ASP A 1 81 ? -3.465 -4.953 14.704 1.00 92.31 81 ASP A C 1
ATOM 675 O O . ASP A 1 81 ? -3.841 -5.794 15.528 1.00 92.31 81 ASP A O 1
ATOM 679 N N . LYS A 1 82 ? -4.121 -3.792 14.535 1.00 89.62 82 LYS A N 1
ATOM 680 C CA . LYS A 1 82 ? -5.343 -3.432 15.287 1.00 89.62 82 LYS A CA 1
ATOM 681 C C . LYS A 1 82 ? -6.492 -4.407 15.029 1.00 89.62 82 LYS A C 1
ATOM 683 O O . LYS A 1 82 ? -7.270 -4.687 15.936 1.00 89.62 82 LYS A O 1
ATOM 688 N N . TYR A 1 83 ? -6.574 -4.955 13.819 1.00 87.75 83 TYR A N 1
ATOM 689 C CA . TYR A 1 83 ? -7.662 -5.833 13.377 1.00 87.75 83 TYR A CA 1
ATOM 690 C C . TYR A 1 83 ? -7.272 -7.315 13.350 1.00 87.75 83 TYR A C 1
ATOM 692 O O . TYR A 1 83 ? -8.076 -8.171 12.973 1.00 87.75 83 TYR A O 1
ATOM 700 N N . ARG A 1 84 ? -6.054 -7.655 13.791 1.00 83.75 84 ARG A N 1
ATOM 701 C CA . ARG A 1 84 ? -5.478 -9.005 13.691 1.00 83.75 84 ARG A CA 1
ATOM 702 C C . ARG A 1 84 ? -6.345 -10.103 14.313 1.00 83.75 84 ARG A C 1
ATOM 704 O O . ARG A 1 84 ? -6.345 -11.225 13.818 1.00 83.75 84 ARG A O 1
ATOM 711 N N . ARG A 1 85 ? -7.080 -9.796 15.388 1.00 83.62 85 ARG A N 1
ATOM 712 C CA . ARG A 1 85 ? -7.957 -10.763 16.078 1.00 83.62 85 ARG A CA 1
ATOM 713 C C . ARG A 1 85 ? -9.274 -11.022 15.347 1.00 83.62 85 ARG A C 1
ATOM 715 O O . ARG A 1 85 ? -9.847 -12.090 15.507 1.00 83.62 85 ARG A O 1
ATOM 722 N N . GLU A 1 86 ? -9.750 -10.059 14.567 1.00 83.00 86 GLU A N 1
ATOM 723 C CA . GLU A 1 86 ? -11.069 -10.101 13.923 1.00 83.00 86 GLU A CA 1
ATOM 724 C C . GLU A 1 86 ? -11.009 -10.539 12.455 1.00 83.00 86 GLU A C 1
ATOM 726 O O . GLU A 1 86 ? -12.057 -10.766 11.839 1.00 83.00 86 GLU A O 1
ATOM 731 N N . GLY A 1 87 ? -9.795 -10.633 11.901 1.00 82.75 87 GLY A N 1
ATOM 732 C CA . GLY A 1 87 ? -9.552 -10.765 10.470 1.00 82.75 87 GLY A CA 1
ATOM 733 C C . GLY A 1 87 ? -9.805 -9.441 9.744 1.00 82.75 87 GLY A C 1
ATOM 734 O O . GLY A 1 87 ? -10.788 -8.742 10.009 1.00 82.75 87 GLY A O 1
ATOM 735 N N . VAL A 1 88 ? -8.920 -9.105 8.808 1.00 87.75 88 VAL A N 1
ATOM 736 C CA . VAL A 1 88 ? -9.016 -7.888 7.998 1.00 87.75 88 VAL A CA 1
ATOM 737 C C . VAL A 1 88 ? -8.999 -8.245 6.520 1.00 87.75 88 VAL A C 1
ATOM 739 O O . VAL A 1 88 ? -8.183 -9.049 6.072 1.00 87.75 88 VAL A O 1
ATOM 742 N N . VAL A 1 89 ? -9.916 -7.649 5.769 1.00 88.06 89 VAL A N 1
ATOM 743 C CA . VAL A 1 89 ? -9.925 -7.670 4.308 1.00 88.06 89 VAL A CA 1
ATOM 744 C C . VAL A 1 89 ? -9.353 -6.344 3.836 1.00 88.06 89 VAL A C 1
ATOM 746 O O . VAL A 1 89 ? -9.812 -5.289 4.268 1.00 88.06 89 VAL A O 1
ATOM 749 N N . LEU A 1 90 ? -8.359 -6.392 2.954 1.00 88.88 90 LEU A N 1
ATOM 750 C CA . LEU A 1 90 ? -7.795 -5.198 2.340 1.00 88.88 90 LEU A CA 1
ATOM 751 C C . LEU A 1 90 ? -8.485 -4.947 0.998 1.00 88.88 90 LEU A C 1
ATOM 753 O O . LEU A 1 90 ? -8.367 -5.756 0.078 1.00 88.88 90 LEU A O 1
ATOM 757 N N . ALA A 1 91 ? -9.199 -3.833 0.885 1.00 89.31 91 ALA A N 1
ATOM 758 C CA . ALA A 1 91 ? -9.834 -3.405 -0.353 1.00 89.31 91 ALA A CA 1
ATOM 759 C C . ALA A 1 91 ? -9.044 -2.235 -0.943 1.00 89.31 91 ALA A C 1
ATOM 761 O O . ALA A 1 91 ? -9.109 -1.121 -0.429 1.00 89.31 91 ALA A O 1
ATOM 762 N N . ILE A 1 92 ? -8.296 -2.481 -2.019 1.00 87.75 92 ILE A N 1
ATOM 763 C CA . ILE A 1 92 ? -7.496 -1.449 -2.687 1.00 87.75 92 ILE A CA 1
ATOM 764 C C . ILE A 1 92 ? -8.271 -0.914 -3.888 1.00 87.75 92 ILE A C 1
ATOM 766 O O . ILE A 1 92 ? -8.676 -1.673 -4.765 1.00 87.75 92 ILE A O 1
ATOM 770 N N . ASN A 1 93 ? -8.458 0.400 -3.933 1.00 87.75 93 ASN A N 1
ATOM 771 C CA . ASN A 1 93 ? -9.052 1.108 -5.054 1.00 87.75 93 ASN A CA 1
ATOM 772 C C . ASN A 1 93 ? -8.036 2.089 -5.647 1.00 87.75 93 ASN A C 1
ATOM 774 O O . ASN A 1 93 ? -7.525 2.978 -4.967 1.00 87.75 93 ASN A O 1
ATOM 778 N N . THR A 1 94 ? -7.770 1.956 -6.939 1.00 74.56 94 THR A N 1
ATOM 779 C CA . THR A 1 94 ? -7.040 2.953 -7.717 1.00 74.56 94 THR A CA 1
ATOM 780 C C . THR A 1 94 ? -8.066 3.826 -8.426 1.00 74.56 94 THR A C 1
ATOM 782 O O . THR A 1 94 ? -8.598 3.462 -9.477 1.00 74.56 94 THR A O 1
ATOM 785 N N . GLY A 1 95 ? -8.388 4.971 -7.826 1.00 59.72 95 GLY A N 1
ATOM 786 C CA . GLY A 1 95 ? -9.327 5.914 -8.415 1.00 59.72 95 GLY A CA 1
ATOM 787 C C . GLY A 1 95 ? -8.695 6.593 -9.624 1.00 59.72 95 GLY A C 1
ATOM 788 O O . GLY A 1 95 ? -8.081 7.647 -9.479 1.00 59.72 95 GLY A O 1
ATOM 789 N N . PHE A 1 96 ? -8.857 6.024 -10.820 1.00 44.12 96 PHE A N 1
ATOM 790 C CA . PHE A 1 96 ? -8.608 6.761 -12.056 1.00 44.12 96 PHE A CA 1
ATOM 791 C C . PHE A 1 96 ? -9.667 7.858 -12.162 1.00 44.12 96 PHE A C 1
ATOM 793 O O . PHE A 1 96 ? -10.802 7.619 -12.574 1.00 44.12 96 PHE A O 1
ATOM 800 N N . VAL A 1 97 ? -9.311 9.080 -11.769 1.00 42.72 97 VAL A N 1
ATOM 801 C CA . VAL A 1 97 ? -10.131 10.253 -12.061 1.00 42.72 97 VAL A CA 1
ATOM 802 C C . VAL A 1 97 ? -10.024 10.515 -13.561 1.00 42.72 97 VAL A C 1
ATOM 804 O O . VAL A 1 97 ? -9.164 11.256 -14.027 1.00 42.72 97 VAL A O 1
ATOM 807 N N . LYS A 1 98 ? -10.901 9.885 -14.344 1.00 38.47 98 LYS A N 1
ATOM 808 C CA . LYS A 1 98 ? -11.141 10.258 -15.737 1.00 38.47 98 LYS A CA 1
ATOM 809 C C . LYS A 1 98 ? -12.048 11.492 -15.735 1.00 38.47 98 LYS A C 1
ATOM 811 O O . LYS A 1 98 ? -13.230 11.397 -16.046 1.00 38.47 98 LYS A O 1
ATOM 816 N N . THR A 1 99 ? -11.524 12.657 -15.349 1.00 41.19 99 THR A N 1
ATOM 817 C CA . THR A 1 99 ? -12.231 13.924 -15.595 1.00 41.19 99 THR A CA 1
ATOM 818 C C . THR A 1 99 ? -12.085 14.256 -17.079 1.00 41.19 99 THR A C 1
ATOM 820 O O . THR A 1 99 ? -11.268 15.081 -17.468 1.00 41.19 99 THR A O 1
ATOM 823 N N . GLN A 1 100 ? -12.855 13.577 -17.929 1.00 38.38 100 GLN A N 1
ATOM 824 C CA . GLN A 1 100 ? -13.240 14.134 -19.221 1.00 38.38 100 GLN A CA 1
ATOM 825 C C . GLN A 1 100 ? -14.499 14.960 -18.973 1.00 38.38 100 GLN A C 1
ATOM 827 O O . GLN A 1 100 ? -15.612 14.443 -19.012 1.00 38.38 100 GLN A O 1
ATOM 832 N N . ILE A 1 101 ? -14.313 16.242 -18.662 1.00 37.94 101 ILE A N 1
ATOM 833 C CA . ILE A 1 101 ? -15.361 17.226 -18.919 1.00 37.94 101 ILE A CA 1
ATOM 834 C C . ILE A 1 101 ? -15.235 17.528 -20.412 1.00 37.94 101 ILE A C 1
ATOM 836 O O . ILE A 1 101 ? -14.318 18.232 -20.826 1.00 37.94 101 ILE A O 1
ATOM 840 N N . PHE A 1 102 ? -16.112 16.937 -21.219 1.00 42.69 102 PHE A N 1
ATOM 841 C CA . PHE A 1 102 ? -16.414 17.498 -22.529 1.00 42.69 102 PHE A CA 1
ATOM 842 C C . PHE A 1 102 ? -17.300 18.719 -22.272 1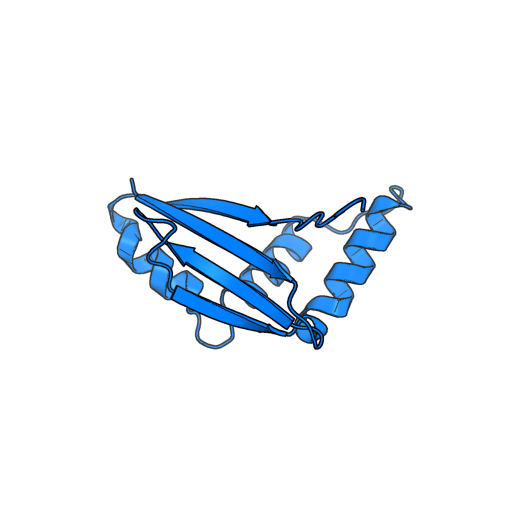.00 42.69 102 PHE A C 1
ATOM 844 O O . PHE A 1 102 ? -18.398 18.568 -21.733 1.00 42.69 102 PHE A O 1
ATOM 851 N N . VAL A 1 103 ? -16.787 19.909 -22.587 1.00 54.56 103 VAL A N 1
ATOM 852 C CA . VAL A 1 103 ? -17.609 21.104 -22.821 1.00 54.56 103 VAL A CA 1
ATOM 853 C C . VAL A 1 103 ? -17.670 21.317 -24.322 1.00 54.56 103 VAL A C 1
ATOM 855 O O . VAL A 1 103 ? -16.598 21.176 -24.954 1.00 54.56 103 VAL A O 1
#

Secondary structure (DSSP, 8-state):
-EEEEEEEEEETTTEEEEEEESS-TTS-EEEEEEGGGGHHHHHHHHHHHH-TTS---HHHHHHHHHHHHHTTTTHHHHHHHHTTTT-EEEEEEE---------

Organism: NCBI:txid2019670

Sequence (103 aa):
MQVLHLALKAVDGNYVELRYFVDNPNQYERRSLPLSEVEDLIGLAERDYYVSSFPEDYTVTGRRLYNWLDGSDRWLQSLLDKYRREGVVLAINTGFVKTQIFV